Protein AF-A0A2V6ETR7-F1 (afdb_monomer_lite)

Secondary structure (DSSP, 8-state):
-TTTHHHHHHHHGGGG-----PPP-S------------SEEEEEES-EEEEE--SS-S-----EEEEEEEEEEEEEEEEEEEEEEEEEEEEEEEEEEEEEEEEEEEEEEEEEEEEEEEEEEEEEEEEEEEEEEE----

Structure (mmCIF, N/CA/C/O backbone):
data_AF-A0A2V6ETR7-F1
#
_entry.id   AF-A0A2V6ETR7-F1
#
loop_
_atom_site.group_PDB
_atom_site.id
_atom_site.type_symbol
_atom_site.label_atom_id
_atom_site.label_alt_id
_atom_site.label_comp_id
_atom_site.label_asym_id
_atom_site.label_entity_id
_atom_site.label_seq_id
_atom_site.pdbx_PDB_ins_code
_atom_site.Cartn_x
_atom_site.Cartn_y
_atom_site.Cartn_z
_atom_site.occupancy
_atom_site.B_iso_or_equiv
_atom_site.auth_seq_id
_atom_site.auth_comp_id
_atom_site.auth_asym_id
_atom_site.auth_atom_id
_atom_site.pdbx_PDB_model_num
ATOM 1 N N . MET A 1 1 ? -3.699 15.715 -49.184 1.00 47.09 1 MET A N 1
ATOM 2 C CA . MET A 1 1 ? -2.780 16.445 -48.279 1.00 47.09 1 MET A CA 1
ATOM 3 C C . MET A 1 1 ? -3.122 16.316 -46.783 1.00 47.09 1 MET A C 1
ATOM 5 O O . MET A 1 1 ? -2.201 16.329 -45.988 1.00 47.09 1 MET A O 1
ATOM 9 N N . LYS A 1 2 ? -4.386 16.100 -46.365 1.00 50.47 2 LYS A N 1
ATOM 10 C CA . LYS A 1 2 ? -4.774 15.964 -44.934 1.00 50.47 2 LYS A CA 1
ATOM 11 C C . LYS A 1 2 ? -4.475 14.604 -44.263 1.00 50.47 2 LYS A C 1
ATOM 13 O O . LYS A 1 2 ? -4.512 14.514 -43.045 1.00 50.47 2 LYS A O 1
ATOM 18 N N . LYS A 1 3 ? -4.166 13.549 -45.032 1.00 51.94 3 LYS A N 1
ATOM 19 C CA . LYS A 1 3 ? -3.978 12.175 -44.512 1.00 51.94 3 LYS A CA 1
ATOM 20 C C . LYS A 1 3 ? -2.599 11.922 -43.881 1.00 51.94 3 LYS A C 1
ATOM 22 O O . LYS A 1 3 ? -2.467 11.014 -43.075 1.00 51.94 3 LYS A O 1
ATOM 27 N N . HIS A 1 4 ? -1.595 12.739 -44.201 1.00 48.56 4 HIS A N 1
ATOM 28 C CA . HIS A 1 4 ? -0.233 12.578 -43.669 1.00 48.56 4 HIS A CA 1
ATOM 29 C C . HIS A 1 4 ? -0.016 13.294 -42.326 1.00 48.56 4 HIS A C 1
ATOM 31 O O . HIS A 1 4 ? 0.918 12.962 -41.610 1.00 48.56 4 HIS A O 1
ATOM 37 N N . ILE A 1 5 ? -0.904 14.223 -41.947 1.00 54.81 5 ILE A N 1
ATOM 38 C CA . ILE A 1 5 ? -0.811 14.975 -40.683 1.00 54.81 5 ILE A CA 1
ATOM 39 C C . ILE A 1 5 ? -1.152 14.080 -39.478 1.00 54.81 5 ILE A C 1
ATOM 41 O O . ILE A 1 5 ? -0.501 14.174 -38.444 1.00 54.81 5 ILE A O 1
ATOM 45 N N . PHE A 1 6 ? -2.096 13.142 -39.627 1.00 51.16 6 PHE A N 1
ATOM 46 C CA . PHE A 1 6 ? -2.435 12.181 -38.567 1.00 51.16 6 PHE A CA 1
ATOM 47 C C . PHE A 1 6 ? -1.320 11.159 -38.288 1.00 51.16 6 PHE A C 1
ATOM 49 O O . PHE A 1 6 ? -1.179 10.705 -37.158 1.00 51.16 6 PHE A O 1
ATOM 56 N N . ALA A 1 7 ? -0.501 10.820 -39.289 1.00 53.16 7 ALA A N 1
ATOM 57 C CA . ALA A 1 7 ? 0.566 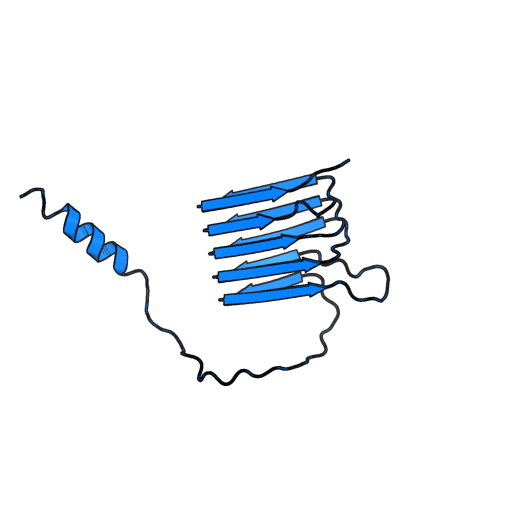9.828 -39.137 1.00 53.16 7 ALA A CA 1
ATOM 58 C C . ALA A 1 7 ? 1.796 10.371 -38.383 1.00 53.16 7 ALA A C 1
ATOM 60 O O . ALA A 1 7 ? 2.485 9.615 -37.706 1.00 53.16 7 ALA A O 1
ATOM 61 N N . VAL A 1 8 ? 2.059 11.681 -38.461 1.00 54.81 8 VAL A N 1
ATOM 62 C CA . VAL A 1 8 ? 3.220 12.317 -37.808 1.00 54.81 8 VAL A CA 1
ATOM 63 C C . VAL A 1 8 ? 2.989 12.538 -36.308 1.00 54.81 8 VAL A C 1
ATOM 65 O O . VAL A 1 8 ? 3.930 12.423 -35.526 1.00 54.81 8 VAL A O 1
ATOM 68 N N . GLY A 1 9 ? 1.741 12.766 -35.878 1.00 56.31 9 GLY A N 1
ATOM 69 C CA . GLY A 1 9 ? 1.403 12.894 -34.453 1.00 56.31 9 GLY A CA 1
ATOM 70 C C . GLY A 1 9 ? 1.653 11.614 -33.645 1.00 56.31 9 GLY A C 1
ATOM 71 O O . GLY A 1 9 ? 2.079 11.685 -32.496 1.00 56.31 9 GLY A O 1
ATOM 72 N N . LEU A 1 10 ? 1.473 10.440 -34.263 1.00 54.38 10 LEU A N 1
ATOM 73 C CA . LEU A 1 10 ? 1.705 9.143 -33.618 1.00 54.38 10 LEU A CA 1
ATOM 74 C C . LEU A 1 10 ? 3.201 8.849 -33.407 1.00 54.38 10 LEU A C 1
ATOM 76 O O . LEU A 1 10 ? 3.567 8.189 -32.440 1.00 54.38 10 LEU A O 1
ATOM 80 N N . LEU A 1 11 ? 4.072 9.374 -34.276 1.00 49.38 11 LEU A N 1
ATOM 81 C CA . LEU A 1 11 ? 5.520 9.171 -34.184 1.00 49.38 11 LEU A CA 1
ATOM 82 C C . LEU A 1 11 ? 6.153 9.993 -33.045 1.00 49.38 11 LEU A C 1
ATOM 84 O O . LEU A 1 11 ? 7.107 9.539 -32.423 1.00 49.38 11 LEU A O 1
ATOM 88 N N . PHE A 1 12 ? 5.590 11.166 -32.726 1.00 53.66 12 PHE A N 1
ATOM 89 C CA . PHE A 1 12 ? 6.009 11.981 -31.576 1.00 53.66 12 PHE A CA 1
ATOM 90 C C . PHE A 1 12 ? 5.471 11.462 -30.232 1.00 53.66 12 PHE A C 1
ATOM 92 O O . PHE A 1 12 ? 6.088 11.709 -29.200 1.00 53.66 12 PHE A O 1
ATOM 99 N N . ALA A 1 13 ? 4.375 10.696 -30.229 1.00 55.50 13 ALA A N 1
ATOM 100 C CA . ALA A 1 13 ? 3.836 10.070 -29.018 1.00 55.50 13 ALA A CA 1
ATOM 101 C C . ALA A 1 13 ? 4.708 8.914 -28.482 1.00 55.50 13 ALA A C 1
ATOM 103 O O . ALA A 1 13 ? 4.587 8.540 -27.320 1.00 55.50 13 ALA A O 1
ATOM 104 N N . LEU A 1 14 ? 5.604 8.360 -29.308 1.00 52.06 14 LEU A N 1
ATOM 105 C CA . LEU A 1 14 ? 6.493 7.253 -28.934 1.00 52.06 14 LEU A CA 1
ATOM 106 C C . LEU A 1 14 ? 7.835 7.713 -28.338 1.00 52.06 14 LEU A C 1
ATOM 108 O O . LEU A 1 14 ? 8.609 6.880 -27.876 1.00 52.06 14 LEU A O 1
ATOM 112 N N . ALA A 1 15 ? 8.108 9.022 -28.304 1.00 50.69 15 ALA A N 1
ATOM 113 C CA . ALA A 1 15 ? 9.349 9.579 -27.754 1.00 50.69 15 ALA A CA 1
ATOM 114 C C . ALA A 1 15 ? 9.398 9.596 -26.208 1.00 50.69 15 ALA A C 1
ATOM 116 O O . ALA A 1 15 ? 10.382 10.048 -25.634 1.00 50.69 15 ALA A O 1
ATOM 117 N N . GLY A 1 16 ? 8.343 9.127 -25.531 1.00 51.09 16 GLY A N 1
ATOM 118 C CA . GLY A 1 16 ? 8.226 9.153 -24.069 1.00 51.09 16 GLY A CA 1
ATOM 119 C C . GLY A 1 16 ? 8.824 7.952 -23.328 1.00 51.09 16 GLY A C 1
ATOM 120 O O . GLY A 1 16 ? 8.880 7.979 -22.103 1.00 51.09 16 GLY A O 1
ATOM 121 N N . CYS A 1 17 ? 9.268 6.900 -24.022 1.00 61.44 17 CYS A N 1
ATOM 122 C CA . CYS A 1 17 ? 9.973 5.790 -23.380 1.00 61.44 17 CYS A CA 1
ATOM 123 C C . CYS A 1 17 ? 11.474 5.957 -23.590 1.00 61.44 17 CYS A C 1
ATOM 125 O O . CYS A 1 17 ? 12.028 5.474 -24.575 1.00 61.44 17 CYS A O 1
ATOM 127 N N . ASP A 1 18 ? 12.124 6.648 -22.660 1.00 57.00 18 ASP A N 1
ATOM 128 C CA . ASP A 1 18 ? 13.579 6.682 -22.591 1.00 57.00 18 ASP A CA 1
ATOM 129 C C . ASP A 1 18 ? 14.074 5.272 -22.215 1.00 57.00 18 ASP A C 1
ATOM 131 O O . ASP A 1 18 ? 13.859 4.788 -21.102 1.00 57.00 18 ASP A O 1
ATOM 135 N N . ILE A 1 19 ? 14.653 4.548 -23.178 1.00 58.59 19 ILE A N 1
ATOM 136 C CA . ILE A 1 19 ? 15.145 3.170 -23.004 1.00 58.59 19 ILE A CA 1
ATOM 137 C C . ILE A 1 19 ? 16.551 3.231 -22.384 1.00 58.59 19 ILE A C 1
ATOM 139 O O . ILE A 1 19 ? 17.540 2.794 -22.967 1.00 58.59 19 ILE A O 1
ATOM 143 N N . GLY A 1 20 ? 16.644 3.813 -21.190 1.00 66.19 20 GLY A N 1
ATOM 144 C CA . GLY A 1 20 ? 17.806 3.727 -20.311 1.00 66.19 20 GLY A CA 1
ATOM 145 C C . GLY A 1 20 ? 17.474 2.796 -19.151 1.00 66.19 20 GLY A C 1
ATOM 146 O O . GLY A 1 20 ? 16.750 3.179 -18.240 1.00 66.19 20 GLY A O 1
ATOM 147 N N . GLY A 1 21 ? 17.962 1.555 -19.179 1.00 72.25 21 GLY A N 1
ATOM 148 C CA . GLY A 1 21 ? 17.656 0.574 -18.137 1.00 72.25 21 GLY A CA 1
ATOM 149 C C . GLY A 1 21 ? 18.812 -0.378 -17.876 1.00 72.25 21 GLY A C 1
ATOM 150 O O . GLY A 1 21 ? 19.488 -0.830 -18.800 1.00 72.25 21 GLY A O 1
ATOM 151 N N . ILE A 1 22 ? 19.034 -0.709 -16.606 1.00 81.94 22 ILE A N 1
ATOM 152 C CA . ILE A 1 22 ? 19.979 -1.756 -16.218 1.00 81.94 22 ILE A CA 1
ATOM 153 C C . ILE A 1 22 ? 19.262 -3.101 -16.309 1.00 81.94 22 ILE A C 1
ATOM 155 O O . ILE A 1 22 ? 18.304 -3.366 -15.584 1.00 81.94 22 ILE A O 1
ATOM 159 N N . ARG A 1 23 ? 19.730 -3.970 -17.208 1.00 85.69 23 ARG A N 1
ATOM 160 C CA . ARG A 1 23 ? 19.228 -5.342 -17.315 1.00 85.69 23 ARG A CA 1
ATOM 161 C C . ARG A 1 23 ? 19.884 -6.206 -16.241 1.00 85.69 23 ARG A C 1
ATOM 163 O O . ARG A 1 23 ? 21.102 -6.359 -16.232 1.00 85.69 23 ARG A O 1
ATOM 170 N N . GLY A 1 24 ? 19.074 -6.805 -15.371 1.00 87.25 24 GLY A N 1
ATOM 171 C CA . GLY A 1 24 ? 19.557 -7.787 -14.401 1.00 87.25 24 GLY A CA 1
ATOM 172 C C . GLY A 1 24 ? 20.228 -8.982 -15.089 1.00 87.25 24 GLY A C 1
ATOM 173 O O . GLY A 1 24 ? 19.788 -9.432 -16.147 1.00 87.25 24 GLY A O 1
ATOM 174 N N . ASN A 1 25 ? 21.279 -9.522 -14.472 1.00 93.12 25 ASN A N 1
ATOM 175 C CA . ASN A 1 25 ? 22.033 -10.671 -14.992 1.00 93.12 25 ASN A CA 1
ATOM 176 C C . ASN A 1 25 ? 21.311 -12.025 -14.806 1.00 93.12 25 ASN A C 1
ATOM 178 O O . ASN A 1 25 ? 21.864 -13.063 -15.156 1.00 93.12 25 ASN A O 1
ATOM 182 N N . GLY A 1 26 ? 20.103 -12.022 -14.231 1.00 93.88 26 GLY A N 1
ATOM 183 C CA . GLY A 1 26 ? 19.312 -13.223 -13.950 1.00 93.88 26 GLY A CA 1
ATOM 184 C C . GLY A 1 26 ? 19.713 -13.986 -12.682 1.00 93.88 26 GLY A C 1
ATOM 185 O O . GLY A 1 26 ? 19.094 -15.001 -12.376 1.00 93.88 26 GLY A O 1
ATOM 186 N N . HIS A 1 27 ? 20.709 -13.518 -11.924 1.00 94.00 27 HIS A N 1
ATOM 187 C CA . HIS A 1 27 ? 21.136 -14.148 -10.676 1.00 94.00 27 HIS A CA 1
ATOM 188 C C . HIS A 1 27 ? 20.316 -13.615 -9.490 1.00 94.00 27 HIS A C 1
ATOM 190 O O . HIS A 1 27 ? 20.664 -12.605 -8.880 1.00 94.00 27 HIS A O 1
ATOM 196 N N . LEU A 1 28 ? 19.194 -14.273 -9.192 1.00 91.31 28 LEU A N 1
ATOM 197 C CA . LEU A 1 28 ? 18.316 -13.906 -8.078 1.00 91.31 28 LEU A CA 1
ATOM 198 C C . LEU A 1 28 ? 18.974 -14.254 -6.735 1.00 91.31 28 LEU A C 1
ATOM 200 O O . LEU A 1 28 ? 19.314 -15.410 -6.490 1.00 91.31 28 LEU A O 1
ATOM 204 N N . ILE A 1 29 ? 19.111 -13.259 -5.858 1.00 92.88 29 ILE A N 1
ATOM 205 C CA . ILE A 1 29 ? 19.627 -13.422 -4.495 1.00 92.88 29 ILE A CA 1
ATOM 206 C C . ILE A 1 29 ? 18.468 -13.237 -3.522 1.00 92.88 29 ILE A C 1
ATOM 208 O O . ILE A 1 29 ? 17.698 -12.286 -3.635 1.00 92.88 29 ILE A O 1
ATOM 212 N N . THR A 1 30 ? 18.356 -14.148 -2.558 1.00 94.75 30 THR A N 1
ATOM 213 C CA . THR A 1 30 ? 17.447 -13.996 -1.419 1.00 94.75 30 THR A CA 1
ATOM 214 C C . THR A 1 30 ? 18.257 -13.579 -0.205 1.00 94.75 30 THR A C 1
ATOM 216 O O . THR A 1 30 ? 19.224 -14.248 0.154 1.00 94.75 30 THR A O 1
ATOM 219 N N . GLU A 1 31 ? 17.851 -12.487 0.431 1.00 95.19 31 GLU A N 1
ATOM 220 C CA . GLU A 1 31 ? 18.477 -11.980 1.644 1.00 95.19 31 GLU A CA 1
ATOM 221 C C . GLU A 1 31 ? 17.427 -11.851 2.745 1.00 95.19 31 GLU A C 1
ATOM 223 O O . GLU A 1 31 ? 16.317 -11.379 2.510 1.00 95.19 31 GLU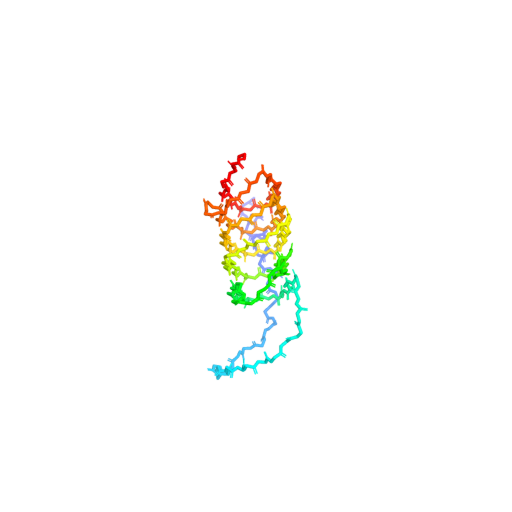 A O 1
ATOM 228 N N . GLN A 1 32 ? 17.795 -12.263 3.955 1.00 93.62 32 GLN A N 1
ATOM 229 C CA . GLN A 1 32 ? 16.995 -12.036 5.150 1.00 93.62 32 GLN A CA 1
ATOM 230 C C . GLN A 1 32 ? 17.663 -10.951 5.981 1.00 93.62 32 GLN A C 1
ATOM 232 O O . GLN A 1 32 ? 18.853 -11.034 6.286 1.00 93.62 32 GLN A O 1
ATOM 237 N N . ARG A 1 33 ? 16.889 -9.936 6.356 1.00 91.62 33 ARG A N 1
ATOM 238 C CA . ARG A 1 33 ? 17.372 -8.799 7.137 1.00 91.62 33 ARG A CA 1
ATOM 239 C C . ARG A 1 33 ? 16.458 -8.616 8.333 1.00 91.62 33 ARG A C 1
ATOM 241 O O . ARG A 1 33 ? 15.238 -8.630 8.188 1.00 91.62 33 ARG A O 1
ATOM 248 N N . LYS A 1 34 ? 17.050 -8.426 9.509 1.00 90.50 34 LYS A N 1
ATOM 249 C CA . LYS A 1 34 ? 16.305 -7.929 10.662 1.00 90.50 34 LYS A CA 1
ATOM 250 C C . LYS A 1 34 ? 16.068 -6.435 10.454 1.00 90.50 34 LYS A C 1
ATOM 252 O O . LYS A 1 34 ? 17.020 -5.710 10.177 1.00 90.50 34 LYS A O 1
ATOM 257 N N . VAL A 1 35 ? 14.821 -6.009 10.586 1.00 90.12 35 VAL A N 1
ATOM 258 C CA . VAL A 1 35 ? 14.416 -4.601 10.533 1.00 90.12 35 VAL A CA 1
ATOM 259 C C . VAL A 1 35 ? 13.860 -4.184 11.887 1.00 90.12 35 VAL A C 1
ATOM 261 O O . VAL A 1 35 ? 13.365 -5.026 12.643 1.00 90.12 35 VAL A O 1
ATOM 264 N N . ASP A 1 36 ? 13.971 -2.899 12.195 1.00 89.06 36 ASP A N 1
ATOM 265 C CA . ASP A 1 36 ? 13.290 -2.315 13.346 1.00 89.06 36 ASP A CA 1
ATOM 266 C C . ASP A 1 36 ? 11.772 -2.261 13.092 1.00 89.06 36 ASP A C 1
ATOM 268 O O . ASP A 1 36 ? 11.346 -2.324 11.934 1.00 89.06 36 ASP A O 1
ATOM 272 N N . PRO A 1 37 ? 10.935 -2.170 14.142 1.00 87.31 37 PRO A N 1
ATOM 273 C CA . PRO A 1 37 ? 9.493 -2.015 13.980 1.00 87.31 37 PRO A CA 1
ATOM 274 C C . PRO A 1 37 ? 9.146 -0.814 13.095 1.00 87.31 37 PRO A C 1
ATOM 276 O O . PRO A 1 37 ? 9.720 0.265 13.241 1.00 87.31 37 PRO A O 1
ATOM 279 N N . PHE A 1 38 ? 8.186 -1.000 12.195 1.00 90.25 38 PHE A N 1
ATOM 280 C CA . PHE A 1 38 ? 7.745 0.017 11.248 1.00 90.25 38 PHE A CA 1
ATOM 281 C C . PHE A 1 38 ? 6.229 -0.040 11.075 1.00 90.25 38 PHE A C 1
ATOM 283 O O . PHE A 1 38 ? 5.600 -1.071 11.307 1.00 90.25 38 PHE A O 1
ATOM 290 N N . ILE A 1 39 ? 5.669 1.079 10.626 1.00 90.81 39 ILE A N 1
ATOM 291 C CA . ILE A 1 39 ? 4.232 1.251 10.378 1.00 90.81 39 ILE A CA 1
ATOM 292 C C . ILE A 1 39 ? 3.931 1.665 8.933 1.00 90.81 39 ILE A C 1
ATOM 294 O O . ILE A 1 39 ? 2.772 1.679 8.537 1.00 90.81 39 ILE A O 1
ATOM 298 N N . ASN A 1 40 ? 4.953 1.990 8.136 1.00 92.44 40 ASN A N 1
ATOM 299 C CA . ASN A 1 40 ? 4.796 2.415 6.749 1.00 92.44 40 ASN A CA 1
ATOM 300 C C . ASN A 1 40 ? 5.763 1.664 5.833 1.00 92.44 40 ASN A C 1
ATOM 302 O O . ASN A 1 40 ? 6.921 1.446 6.195 1.00 92.44 40 ASN A O 1
ATOM 306 N N . ILE A 1 41 ? 5.290 1.304 4.642 1.00 94.25 41 ILE A N 1
ATOM 307 C CA . ILE A 1 41 ? 6.108 0.708 3.580 1.00 94.25 41 ILE A CA 1
ATOM 308 C C . ILE A 1 41 ? 6.152 1.676 2.406 1.00 94.25 41 ILE A C 1
ATOM 310 O O . ILE A 1 41 ? 5.112 2.074 1.899 1.00 94.25 41 ILE A O 1
ATOM 314 N N . GLU A 1 42 ? 7.345 2.003 1.925 1.00 94.25 42 GLU A N 1
ATOM 315 C CA . GLU A 1 42 ? 7.524 2.797 0.712 1.00 94.25 42 GLU A CA 1
ATOM 316 C C . GLU A 1 42 ? 8.400 2.034 -0.276 1.00 94.25 42 GLU A C 1
ATOM 318 O O . GLU A 1 42 ? 9.482 1.553 0.070 1.00 94.25 42 GLU A O 1
ATOM 323 N N . THR A 1 43 ? 7.931 1.903 -1.516 1.00 91.38 43 THR A N 1
ATOM 324 C CA . THR A 1 43 ? 8.731 1.311 -2.593 1.00 91.38 43 THR A CA 1
ATOM 325 C C . THR A 1 43 ? 8.543 2.079 -3.896 1.00 91.38 43 THR A C 1
ATOM 327 O O . THR A 1 43 ? 7.455 2.571 -4.203 1.00 91.38 43 THR A O 1
ATOM 330 N N . GLY A 1 44 ? 9.606 2.160 -4.696 1.00 89.12 44 GLY A N 1
ATOM 331 C CA . GLY A 1 44 ? 9.561 2.790 -6.011 1.00 89.12 44 GLY A CA 1
ATOM 332 C C . GLY A 1 44 ? 10.235 1.940 -7.069 1.00 89.12 44 GLY A C 1
ATOM 333 O O . GLY A 1 44 ? 11.409 1.609 -6.943 1.00 89.12 44 GLY A O 1
ATOM 334 N N . GLY A 1 45 ? 9.494 1.575 -8.110 1.00 86.94 45 GLY A N 1
ATOM 335 C CA . GLY A 1 45 ? 9.959 0.707 -9.186 1.00 86.94 45 GLY A CA 1
ATOM 336 C C . GLY A 1 45 ? 8.967 -0.413 -9.472 1.00 86.94 45 GLY A C 1
ATOM 337 O O . GLY A 1 45 ? 7.758 -0.216 -9.426 1.00 86.94 45 GLY A O 1
ATOM 338 N N . ALA A 1 46 ? 9.481 -1.592 -9.814 1.00 87.75 46 ALA A N 1
ATOM 339 C CA . ALA A 1 46 ? 8.660 -2.767 -10.074 1.00 87.75 46 ALA A CA 1
ATOM 340 C C . ALA A 1 46 ? 8.818 -3.778 -8.939 1.00 87.75 46 ALA A C 1
ATOM 342 O O . ALA A 1 46 ? 9.699 -4.639 -8.989 1.00 87.75 46 ALA A O 1
ATOM 343 N N . PHE A 1 47 ? 7.984 -3.656 -7.906 1.00 91.00 47 PHE A N 1
ATOM 344 C CA . PHE A 1 47 ? 8.082 -4.487 -6.708 1.00 91.00 47 PHE A CA 1
ATOM 345 C C . PHE A 1 47 ? 6.790 -5.241 -6.413 1.00 91.00 47 PHE A C 1
ATOM 347 O O . PHE A 1 47 ? 5.680 -4.764 -6.640 1.00 91.00 47 PHE A O 1
ATOM 354 N N . ARG A 1 48 ? 6.948 -6.448 -5.868 1.00 94.12 48 ARG A N 1
ATOM 355 C CA . ARG A 1 48 ? 5.871 -7.168 -5.196 1.00 94.12 48 ARG A CA 1
ATOM 356 C C . ARG A 1 48 ? 6.183 -7.185 -3.710 1.00 94.12 48 ARG A C 1
ATOM 358 O O . ARG A 1 48 ? 7.240 -7.679 -3.326 1.00 94.12 48 ARG A O 1
ATOM 365 N N . VAL A 1 49 ? 5.263 -6.662 -2.915 1.00 94.38 49 VAL A N 1
ATOM 366 C CA . VAL A 1 49 ? 5.332 -6.672 -1.458 1.00 94.38 49 VAL A CA 1
ATOM 367 C C . VAL A 1 49 ? 4.245 -7.598 -0.930 1.00 94.38 49 VAL A C 1
ATOM 369 O O . VAL A 1 49 ? 3.069 -7.437 -1.251 1.00 94.38 49 VAL A O 1
ATOM 372 N N . GLU A 1 50 ? 4.670 -8.565 -0.125 1.00 94.50 50 GLU A N 1
ATOM 373 C CA . GLU A 1 50 ? 3.803 -9.451 0.649 1.00 94.50 50 GLU A CA 1
ATOM 374 C C . GLU A 1 50 ? 4.010 -9.081 2.121 1.00 94.50 50 GLU A C 1
ATOM 376 O O . GLU A 1 50 ? 5.119 -9.226 2.646 1.00 94.50 50 GLU A O 1
ATOM 381 N N . TRP A 1 51 ? 2.978 -8.543 2.769 1.00 93.56 51 TRP A N 1
ATOM 382 C CA . TRP A 1 51 ? 3.029 -8.156 4.177 1.00 93.56 51 TRP A CA 1
ATOM 383 C C . TRP A 1 51 ? 2.086 -9.028 5.005 1.00 93.56 51 TRP A C 1
ATOM 385 O O . TRP A 1 51 ? 0.931 -9.246 4.636 1.00 93.56 51 TRP A O 1
ATOM 395 N N . HIS A 1 52 ? 2.589 -9.497 6.146 1.00 89.44 52 HIS A N 1
ATOM 396 C CA . HIS A 1 52 ? 1.840 -10.286 7.115 1.00 89.44 52 HIS A CA 1
ATOM 397 C C . HIS A 1 52 ? 2.071 -9.725 8.516 1.00 89.44 52 HIS A C 1
ATOM 399 O O . HIS A 1 52 ? 3.211 -9.423 8.884 1.00 89.44 52 HIS A O 1
ATOM 405 N N . SER A 1 53 ? 1.005 -9.650 9.312 1.00 84.19 53 SER A N 1
ATOM 406 C CA . SER A 1 53 ? 1.115 -9.298 10.727 1.00 84.19 53 SER A CA 1
ATOM 407 C C . SER A 1 53 ? 1.932 -10.341 11.506 1.00 84.19 53 SER A C 1
ATOM 409 O O . SER A 1 53 ? 1.807 -11.552 11.305 1.00 84.19 53 SER A O 1
ATOM 411 N N . GLY A 1 54 ? 2.808 -9.871 12.398 1.00 74.44 54 GLY A N 1
ATOM 412 C CA . GLY A 1 54 ? 3.634 -10.725 13.252 1.00 74.44 54 GLY A CA 1
ATOM 413 C C . GLY A 1 54 ? 2.852 -11.293 14.443 1.00 74.44 54 GLY A C 1
ATOM 414 O O . GLY A 1 54 ? 2.057 -10.595 15.065 1.00 74.44 54 GLY A O 1
ATOM 415 N N . ALA A 1 55 ? 3.138 -12.543 14.824 1.00 59.53 55 ALA A N 1
ATOM 416 C CA . ALA A 1 55 ? 2.422 -13.298 15.866 1.00 59.53 55 ALA A CA 1
ATOM 417 C C . ALA A 1 55 ? 2.544 -12.755 17.313 1.00 59.53 55 ALA A C 1
ATOM 419 O O . ALA A 1 55 ? 2.011 -13.368 18.238 1.00 59.53 55 ALA A O 1
ATOM 420 N N . GLN A 1 56 ? 3.243 -11.638 17.548 1.00 48.41 56 GLN A N 1
ATOM 421 C CA . GLN A 1 56 ? 3.423 -11.063 18.884 1.00 48.41 56 GLN A CA 1
ATOM 422 C C . GLN A 1 56 ? 2.993 -9.587 18.960 1.00 48.41 56 GLN A C 1
ATOM 424 O O . GLN A 1 56 ? 3.682 -8.700 18.471 1.00 48.41 56 GLN A O 1
ATOM 429 N N . LEU A 1 57 ? 1.888 -9.389 19.693 1.00 46.50 57 LEU A N 1
ATOM 430 C CA . LEU A 1 57 ? 1.578 -8.278 20.606 1.00 46.50 57 LEU A CA 1
ATOM 431 C C . LEU A 1 57 ? 1.164 -6.907 20.018 1.00 46.50 57 LEU A C 1
ATOM 433 O O . LEU A 1 57 ? 1.969 -6.081 19.612 1.00 46.50 57 LEU A O 1
ATOM 437 N N . THR A 1 58 ? -0.147 -6.657 20.123 1.00 44.22 58 THR A N 1
ATOM 438 C CA . THR A 1 58 ? -0.832 -5.424 20.583 1.00 44.22 58 THR A CA 1
ATOM 439 C C . THR A 1 58 ? -0.655 -4.084 19.855 1.00 44.22 58 THR A C 1
ATOM 441 O O . THR A 1 58 ? -1.450 -3.191 20.132 1.00 44.22 58 THR A O 1
ATOM 444 N N . SER A 1 59 ? 0.287 -3.914 18.922 1.00 50.66 59 SER A N 1
ATOM 445 C CA . SER A 1 59 ? 0.419 -2.653 18.162 1.00 50.66 59 SER A CA 1
ATOM 446 C C . SER A 1 59 ? 1.103 -2.789 16.792 1.00 50.66 59 SER A C 1
ATOM 448 O O . SER A 1 59 ? 1.703 -1.831 16.312 1.00 50.66 59 SER A O 1
ATOM 450 N N . ASN A 1 60 ? 1.038 -3.958 16.146 1.00 57.84 60 ASN A N 1
ATOM 451 C CA . ASN A 1 60 ? 1.588 -4.164 14.795 1.00 57.84 60 ASN A CA 1
ATOM 452 C C . ASN A 1 60 ? 0.613 -3.663 13.716 1.00 57.84 60 ASN A C 1
ATOM 454 O O . ASN A 1 60 ? 0.209 -4.416 12.830 1.00 57.84 60 ASN A O 1
ATOM 458 N N . ALA A 1 61 ? 0.190 -2.407 13.832 1.00 74.50 61 ALA A N 1
ATOM 459 C CA . ALA A 1 61 ? -0.638 -1.769 12.827 1.00 74.50 61 ALA A CA 1
ATOM 460 C C . ALA A 1 61 ? 0.271 -1.237 11.720 1.00 74.50 61 ALA A C 1
ATOM 462 O O . ALA A 1 61 ? 1.014 -0.279 11.921 1.00 74.50 61 ALA A O 1
ATOM 463 N N . LEU A 1 62 ? 0.236 -1.873 10.549 1.00 85.62 62 LEU A N 1
ATOM 464 C CA . LEU A 1 62 ? 0.666 -1.179 9.346 1.00 85.62 62 LEU A CA 1
ATOM 465 C C . LEU A 1 62 ? -0.345 -0.050 9.120 1.00 85.62 62 LEU A C 1
ATOM 467 O O . LEU A 1 62 ? -1.521 -0.316 8.889 1.00 85.62 62 LEU A O 1
ATOM 471 N N . GLU A 1 63 ? 0.108 1.190 9.242 1.00 92.44 63 GLU A N 1
ATOM 472 C CA . GLU A 1 63 ? -0.716 2.391 9.089 1.00 92.44 63 GLU A CA 1
ATOM 473 C C . GLU A 1 63 ? -0.686 2.914 7.656 1.00 92.44 63 GLU A C 1
ATOM 475 O O . GLU A 1 63 ? -1.600 3.628 7.247 1.00 92.44 63 GLU A O 1
ATOM 480 N N . GLY A 1 64 ? 0.339 2.565 6.873 1.00 92.88 64 GLY A N 1
ATOM 481 C CA . GLY A 1 64 ? 0.451 3.074 5.518 1.00 92.88 64 GLY A CA 1
ATOM 482 C C . GLY A 1 64 ? 1.282 2.239 4.558 1.00 92.88 64 GLY A C 1
ATOM 483 O O . GLY A 1 64 ? 2.139 1.436 4.943 1.00 92.88 64 GLY A O 1
ATOM 484 N N . ALA A 1 65 ? 1.022 2.451 3.272 1.00 94.50 65 ALA A N 1
ATOM 485 C CA . ALA A 1 65 ? 1.848 1.943 2.199 1.00 94.50 65 ALA A CA 1
ATOM 486 C C . ALA A 1 65 ? 1.824 2.879 0.978 1.00 94.50 65 ALA A C 1
ATOM 488 O O . ALA A 1 65 ? 0.756 3.255 0.490 1.00 94.50 65 ALA A O 1
ATOM 489 N N . SER A 1 66 ? 3.008 3.222 0.467 1.00 95.12 66 SER A N 1
ATOM 490 C CA . SER A 1 66 ? 3.208 4.056 -0.718 1.00 95.12 66 SER A CA 1
ATOM 491 C C . SER A 1 66 ? 3.989 3.308 -1.798 1.00 95.12 66 SER A C 1
ATOM 493 O O . SER A 1 66 ? 5.054 2.730 -1.551 1.00 95.12 66 SER A O 1
ATOM 495 N N . PHE A 1 67 ? 3.452 3.303 -3.017 1.00 92.50 67 PHE A N 1
ATOM 496 C CA . PHE A 1 67 ? 4.035 2.602 -4.157 1.00 92.50 67 PHE A CA 1
ATOM 497 C C . PHE A 1 67 ? 4.123 3.510 -5.373 1.00 92.50 67 PHE A C 1
ATOM 499 O O . PHE A 1 67 ? 3.120 4.058 -5.827 1.00 92.50 67 PHE A O 1
ATOM 506 N N . SER A 1 68 ? 5.301 3.580 -5.985 1.00 92.06 68 SER A N 1
ATOM 507 C CA . SER A 1 68 ? 5.468 4.184 -7.308 1.00 92.06 68 SER A CA 1
ATOM 508 C C . SER A 1 68 ? 5.958 3.160 -8.331 1.00 92.06 68 SER A C 1
ATOM 510 O O . SER A 1 68 ? 6.726 2.257 -7.999 1.00 92.06 68 SER A O 1
ATOM 512 N N . GLY A 1 69 ? 5.513 3.287 -9.582 1.00 89.06 69 GLY A N 1
ATOM 513 C CA . GLY A 1 69 ? 5.898 2.400 -10.680 1.00 89.06 69 GLY A CA 1
ATOM 514 C C . GLY A 1 69 ? 4.907 1.259 -10.919 1.00 89.06 69 GLY A C 1
ATOM 515 O O . GLY A 1 69 ? 3.702 1.487 -10.985 1.00 89.06 69 GLY A O 1
ATOM 516 N N . ALA A 1 70 ? 5.417 0.046 -11.134 1.00 90.25 70 ALA A N 1
ATOM 517 C CA . ALA A 1 70 ? 4.631 -1.137 -11.482 1.00 90.25 70 ALA A CA 1
ATOM 518 C C . ALA A 1 70 ? 4.609 -2.124 -10.307 1.00 90.25 70 ALA A C 1
ATOM 520 O O . ALA A 1 70 ? 5.426 -3.044 -10.246 1.00 90.25 70 ALA A O 1
ATOM 521 N N . SER A 1 71 ? 3.684 -1.932 -9.370 1.00 92.19 71 SER A N 1
ATOM 522 C CA . SER A 1 71 ? 3.770 -2.558 -8.048 1.00 92.19 71 SER A CA 1
ATOM 523 C C . SER A 1 71 ? 2.577 -3.448 -7.707 1.00 92.19 71 SER A C 1
ATOM 525 O O . SER A 1 71 ? 1.459 -3.264 -8.187 1.00 92.19 71 SER A O 1
ATOM 527 N N . ARG A 1 72 ? 2.813 -4.450 -6.859 1.00 95.06 72 ARG A N 1
ATOM 528 C CA . ARG A 1 72 ? 1.754 -5.259 -6.246 1.00 95.06 72 ARG A CA 1
ATOM 529 C C . ARG A 1 72 ? 1.928 -5.278 -4.735 1.00 95.06 72 ARG A C 1
ATOM 531 O O . ARG A 1 72 ? 3.023 -5.580 -4.271 1.00 95.06 72 ARG A O 1
ATOM 538 N N . LEU A 1 73 ? 0.846 -5.020 -4.010 1.00 95.06 73 LEU A N 1
ATOM 539 C CA . LEU A 1 73 ? 0.769 -5.172 -2.560 1.00 95.06 73 LEU A CA 1
ATOM 540 C C . LEU A 1 73 ? -0.298 -6.213 -2.226 1.00 95.06 73 LEU A C 1
ATOM 542 O O . LEU A 1 73 ? -1.452 -6.038 -2.614 1.00 95.06 73 LEU A O 1
ATOM 546 N N . ASN A 1 74 ? 0.073 -7.233 -1.458 1.00 95.50 74 ASN A N 1
ATOM 547 C CA . ASN A 1 74 ? -0.886 -8.002 -0.675 1.00 95.50 74 ASN A CA 1
ATOM 548 C C . ASN A 1 74 ? -0.583 -7.762 0.806 1.00 95.50 74 ASN A C 1
ATOM 550 O O . ASN A 1 74 ? 0.517 -8.069 1.277 1.00 95.50 74 ASN A O 1
ATOM 554 N N . ALA A 1 75 ? -1.540 -7.174 1.518 1.00 93.25 75 ALA A N 1
ATOM 555 C CA . ALA A 1 75 ? -1.444 -6.935 2.950 1.00 93.25 75 ALA A CA 1
ATOM 556 C C . ALA A 1 75 ? -2.488 -7.787 3.671 1.00 93.25 75 ALA A C 1
ATOM 558 O O . ALA A 1 75 ? -3.692 -7.597 3.481 1.00 93.25 75 ALA A O 1
ATOM 559 N N . HIS A 1 76 ? -1.999 -8.721 4.483 1.00 92.44 76 HIS A N 1
ATOM 560 C CA . HIS A 1 76 ? -2.823 -9.677 5.205 1.00 92.44 76 HIS A CA 1
ATOM 561 C C . HIS A 1 76 ? -2.878 -9.357 6.698 1.00 92.44 76 HIS A C 1
ATOM 563 O O . HIS A 1 76 ? -1.848 -9.085 7.318 1.00 92.44 76 HIS A O 1
ATOM 569 N N . GLN A 1 77 ? -4.063 -9.500 7.288 1.00 90.00 77 GLN A N 1
ATOM 570 C CA . GLN A 1 77 ? -4.354 -9.293 8.703 1.00 90.00 77 GLN A CA 1
ATOM 571 C C . GLN A 1 77 ? -4.028 -7.865 9.147 1.00 90.00 77 GLN A C 1
ATOM 573 O O . GLN A 1 77 ? -3.427 -7.656 10.204 1.00 90.00 77 GLN A O 1
ATOM 578 N N . LEU A 1 78 ? -4.420 -6.879 8.331 1.00 90.44 78 LEU A N 1
ATOM 579 C CA . LEU A 1 78 ? -4.363 -5.480 8.736 1.00 90.44 78 LEU A CA 1
ATOM 580 C C . LEU A 1 78 ? -5.204 -5.283 9.997 1.00 90.44 78 LEU A C 1
ATOM 582 O O . LEU A 1 78 ? -6.299 -5.828 10.133 1.00 90.44 78 LEU A O 1
ATOM 586 N N . SER A 1 79 ? -4.669 -4.505 10.926 1.00 89.25 79 SER A N 1
ATOM 587 C CA . SER A 1 79 ? -5.341 -4.145 12.167 1.00 89.25 79 SER A CA 1
ATOM 588 C C . SER A 1 79 ? -4.955 -2.725 12.523 1.00 89.25 79 SER A C 1
ATOM 590 O O . SER A 1 79 ? -3.761 -2.438 12.566 1.00 89.25 79 SER A O 1
ATOM 592 N N . GLY A 1 80 ? -5.913 -1.852 12.801 1.00 88.25 80 GLY A N 1
ATOM 593 C CA . GLY A 1 80 ? -5.603 -0.480 13.189 1.00 88.25 80 GLY A CA 1
ATOM 594 C C . GLY A 1 80 ? -6.801 0.446 13.082 1.00 88.25 80 GLY A C 1
ATOM 595 O O . GLY A 1 80 ? -7.878 0.053 12.647 1.00 88.25 80 GLY A O 1
ATOM 596 N N . THR A 1 81 ? -6.612 1.696 13.477 1.00 91.94 81 THR A N 1
ATOM 597 C CA . THR A 1 81 ? -7.648 2.722 13.324 1.00 91.94 81 THR A CA 1
ATOM 598 C C . THR A 1 81 ? -7.711 3.226 11.890 1.00 91.94 81 THR A C 1
ATOM 600 O O . THR A 1 81 ? -8.792 3.465 11.368 1.00 91.94 81 THR A O 1
ATOM 603 N N . LYS A 1 82 ? -6.565 3.372 11.225 1.00 92.19 82 LYS A N 1
ATOM 604 C CA . LYS A 1 82 ? -6.504 3.957 9.892 1.00 92.19 82 LYS A CA 1
ATOM 605 C C . LYS A 1 82 ? -5.426 3.312 9.041 1.00 92.19 82 LYS A C 1
ATOM 607 O O . LYS A 1 82 ? -4.327 3.070 9.533 1.00 92.19 82 LYS A O 1
ATOM 612 N N . PHE A 1 83 ? -5.743 3.070 7.774 1.00 95.19 83 PHE A N 1
ATOM 613 C CA . PHE A 1 83 ? -4.786 2.614 6.775 1.00 95.19 83 PHE A CA 1
ATOM 614 C C . PHE A 1 83 ? -4.753 3.563 5.578 1.00 95.19 83 PHE A C 1
ATOM 616 O O . PHE A 1 83 ? -5.777 3.810 4.937 1.00 95.19 83 PHE A O 1
ATOM 623 N N . TYR A 1 84 ? -3.561 4.072 5.274 1.00 96.12 84 TYR A N 1
ATOM 624 C CA . TYR A 1 84 ? -3.292 4.965 4.155 1.00 96.12 84 TYR A CA 1
ATOM 625 C C . TYR A 1 84 ? -2.620 4.214 3.009 1.00 96.12 84 TYR A C 1
ATOM 627 O O . TYR A 1 84 ? -1.508 3.710 3.137 1.00 96.12 84 TYR A O 1
ATOM 635 N N . LEU A 1 85 ? -3.266 4.185 1.853 1.00 95.75 85 LEU A N 1
ATOM 636 C CA . LEU A 1 85 ? -2.718 3.620 0.631 1.00 95.75 85 LEU A CA 1
ATOM 637 C C . LEU A 1 85 ? -2.487 4.731 -0.387 1.00 95.75 85 LEU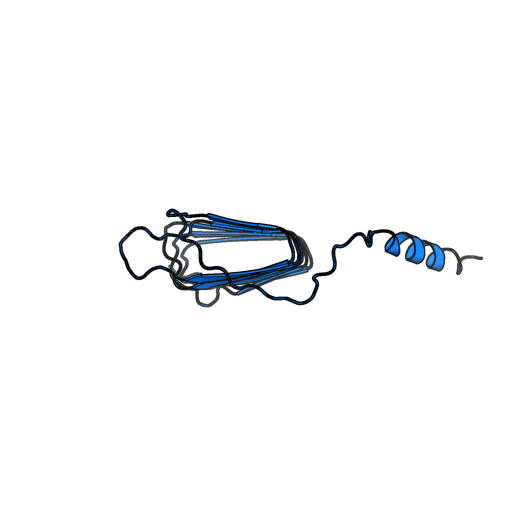 A C 1
ATOM 639 O O . LEU A 1 85 ? -3.427 5.409 -0.791 1.00 95.75 85 LEU A O 1
ATOM 643 N N . GLU A 1 86 ? -1.256 4.867 -0.864 1.00 96.19 86 GLU A N 1
ATOM 644 C CA . GLU A 1 86 ? -0.931 5.738 -1.990 1.00 96.19 86 GLU A CA 1
ATOM 645 C C . GLU A 1 86 ? -0.252 4.932 -3.095 1.00 96.19 86 GLU A C 1
ATOM 647 O O . GLU A 1 86 ? 0.725 4.219 -2.865 1.00 96.19 86 GLU A O 1
ATOM 652 N N . THR A 1 87 ? -0.766 5.017 -4.321 1.00 93.38 87 THR A N 1
ATOM 653 C CA . THR A 1 87 ? -0.117 4.387 -5.472 1.00 93.38 87 THR A CA 1
ATOM 654 C C . THR A 1 87 ? -0.056 5.332 -6.662 1.00 93.38 87 THR A C 1
ATOM 656 O O . THR A 1 87 ? -1.037 5.996 -6.987 1.00 93.38 87 THR A O 1
ATOM 659 N N . THR A 1 88 ? 1.093 5.376 -7.335 1.00 93.00 88 THR A N 1
ATOM 660 C CA . THR A 1 88 ? 1.289 6.105 -8.594 1.00 93.00 88 THR A CA 1
ATOM 661 C C . THR A 1 88 ? 1.907 5.182 -9.640 1.00 93.00 88 THR A C 1
ATOM 663 O O . THR A 1 88 ? 3.020 4.690 -9.464 1.00 93.00 88 THR A O 1
ATOM 666 N N . GLY A 1 89 ? 1.218 4.969 -10.759 1.00 89.88 89 GLY A N 1
ATOM 667 C CA . GLY A 1 89 ? 1.665 4.108 -11.854 1.00 89.88 89 GLY A CA 1
ATOM 668 C C . GLY A 1 89 ? 0.696 2.960 -12.114 1.00 89.88 89 GLY A C 1
ATOM 669 O O . GLY A 1 89 ? -0.509 3.178 -12.199 1.00 89.88 89 GLY A O 1
ATOM 670 N N . ALA A 1 90 ? 1.220 1.750 -12.299 1.00 92.00 90 ALA A N 1
ATOM 671 C CA . ALA A 1 90 ? 0.423 0.547 -12.496 1.00 92.00 90 ALA A CA 1
ATOM 672 C C . ALA A 1 90 ? 0.433 -0.302 -11.221 1.00 92.00 90 ALA A C 1
ATOM 674 O O . ALA A 1 90 ? 1.472 -0.859 -10.866 1.00 92.00 90 ALA A O 1
ATOM 675 N N . SER A 1 91 ? -0.695 -0.418 -10.525 1.00 91.50 91 SER A N 1
ATOM 676 C CA . SER A 1 91 ? -0.744 -1.078 -9.217 1.00 91.50 91 SER A CA 1
ATOM 677 C C . SER A 1 91 ? -1.850 -2.129 -9.111 1.00 91.50 91 SER A C 1
ATOM 679 O O . SER A 1 91 ? -2.938 -1.983 -9.654 1.00 91.50 91 SER A O 1
ATOM 681 N N . ASN A 1 92 ? -1.562 -3.225 -8.410 1.00 95.31 92 ASN A N 1
ATOM 682 C CA . ASN A 1 92 ? -2.572 -4.187 -7.966 1.00 95.31 92 ASN A CA 1
ATOM 683 C C . ASN A 1 92 ? -2.475 -4.315 -6.451 1.00 95.31 92 ASN A C 1
ATOM 685 O O . ASN A 1 92 ? -1.415 -4.687 -5.943 1.00 95.31 92 ASN A O 1
ATOM 689 N N . VAL A 1 93 ? -3.560 -4.038 -5.741 1.00 96.31 93 VAL A N 1
ATOM 690 C CA . VAL A 1 93 ? -3.570 -4.030 -4.279 1.00 96.31 93 VAL A CA 1
ATOM 691 C C . VAL A 1 93 ? -4.664 -4.952 -3.758 1.00 96.31 93 VAL A C 1
ATOM 693 O O . VAL A 1 93 ? -5.808 -4.873 -4.202 1.00 96.31 93 VAL A O 1
ATOM 696 N N . VAL A 1 94 ? -4.310 -5.834 -2.824 1.00 96.94 94 VAL A N 1
ATOM 697 C CA . VAL A 1 94 ? -5.237 -6.716 -2.107 1.00 96.94 94 VAL A CA 1
ATOM 698 C C . VAL A 1 94 ? -5.071 -6.486 -0.609 1.00 96.94 94 VAL A C 1
ATOM 700 O O . VAL A 1 94 ? -3.959 -6.607 -0.093 1.00 96.94 94 VAL A O 1
ATOM 703 N N . LEU A 1 95 ? -6.165 -6.148 0.074 1.00 95.69 95 LEU A N 1
ATOM 704 C CA . LEU A 1 95 ? -6.188 -5.853 1.507 1.00 95.69 95 LEU A CA 1
ATOM 705 C C . LEU A 1 95 ? -7.192 -6.768 2.220 1.00 95.69 95 LEU A C 1
ATOM 707 O O . LEU A 1 95 ? -8.334 -6.907 1.769 1.00 95.69 95 LEU A O 1
ATOM 711 N N . ASP A 1 96 ? -6.786 -7.344 3.352 1.00 93.50 96 ASP A N 1
ATOM 712 C CA . ASP A 1 96 ? -7.678 -8.038 4.285 1.00 93.50 96 ASP A CA 1
ATOM 713 C C . ASP A 1 96 ? -7.354 -7.709 5.753 1.00 93.50 96 ASP A C 1
ATOM 715 O O . ASP A 1 96 ? -6.299 -7.154 6.070 1.00 93.50 96 ASP A O 1
ATOM 719 N N . GLY A 1 97 ? -8.292 -8.030 6.649 1.00 91.44 97 GLY A N 1
ATOM 720 C CA . GLY A 1 97 ? -8.198 -7.733 8.079 1.00 91.44 97 GLY A CA 1
ATOM 721 C C . GLY A 1 97 ? -9.318 -6.809 8.552 1.00 91.44 97 GLY A C 1
ATOM 722 O O . GLY A 1 97 ? -10.429 -6.869 8.025 1.00 91.44 97 GLY A O 1
ATOM 723 N N . ALA A 1 98 ? -9.035 -5.968 9.546 1.00 91.12 98 ALA A N 1
ATOM 724 C CA . ALA A 1 98 ? -9.982 -5.019 10.120 1.00 91.12 98 ALA A CA 1
ATOM 725 C C . ALA A 1 98 ? -9.319 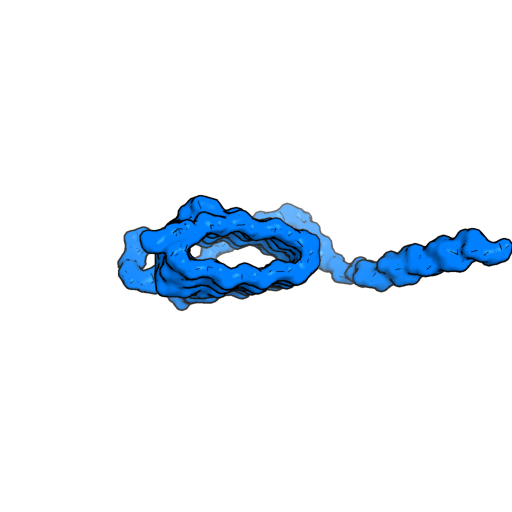-3.665 10.416 1.00 91.12 98 ALA A C 1
ATOM 727 O O . ALA A 1 98 ? -8.399 -3.586 11.228 1.00 91.12 98 ALA A O 1
ATOM 728 N N . VAL A 1 99 ? -9.807 -2.592 9.798 1.00 92.62 99 VAL A N 1
ATOM 729 C CA . VAL A 1 99 ? -9.373 -1.211 10.072 1.00 92.62 99 VAL A CA 1
ATOM 730 C C . VAL A 1 99 ? -10.589 -0.315 10.252 1.00 92.62 99 VAL A C 1
ATOM 732 O O . VAL A 1 99 ? -11.604 -0.576 9.628 1.00 92.62 99 VAL A O 1
ATOM 735 N N . ASP A 1 100 ? -10.547 0.726 11.082 1.00 94.00 100 ASP A N 1
ATOM 736 C CA . ASP A 1 100 ? -11.731 1.599 11.199 1.00 94.00 100 ASP A CA 1
ATOM 737 C C . ASP A 1 100 ? -11.916 2.484 9.949 1.00 94.00 100 ASP A C 1
ATOM 739 O O . ASP A 1 100 ? -13.042 2.675 9.488 1.00 94.00 100 ASP A O 1
ATOM 743 N N . GLU A 1 101 ? -10.822 3.002 9.384 1.00 94.81 101 GLU A N 1
ATOM 744 C CA . GLU A 1 101 ? -10.828 3.892 8.222 1.00 94.81 101 GLU A CA 1
ATOM 745 C C . GLU A 1 101 ? -9.784 3.473 7.171 1.00 94.81 101 GLU A C 1
ATOM 747 O O . GLU A 1 101 ? -8.596 3.329 7.460 1.00 94.81 101 GLU A O 1
ATOM 752 N N . LEU A 1 102 ? -10.217 3.334 5.919 1.00 96.38 102 LEU A N 1
ATOM 753 C CA . LEU A 1 102 ? -9.352 3.158 4.754 1.00 96.38 102 LEU A CA 1
ATOM 754 C C . LEU A 1 102 ? -9.296 4.464 3.958 1.00 96.38 102 LEU A C 1
ATOM 756 O O . LEU A 1 102 ? -10.334 4.955 3.528 1.00 96.38 102 LEU A O 1
ATOM 760 N N . VAL A 1 103 ? -8.098 4.983 3.686 1.00 97.12 103 VAL A N 1
ATOM 761 C CA . VAL A 1 103 ? -7.888 6.096 2.747 1.00 97.12 103 VAL A CA 1
ATOM 762 C C . VAL A 1 103 ? -6.993 5.612 1.617 1.00 97.12 103 VAL A C 1
ATOM 764 O O . VAL A 1 103 ? -5.832 5.289 1.855 1.00 97.12 103 VAL A O 1
ATOM 767 N N . ALA A 1 104 ? -7.508 5.562 0.389 1.00 96.38 104 ALA A N 1
ATOM 768 C CA . ALA A 1 104 ? -6.756 5.107 -0.777 1.00 96.38 104 ALA A CA 1
ATOM 769 C C . ALA A 1 104 ? -6.707 6.166 -1.883 1.00 96.38 104 ALA A C 1
ATOM 771 O O . ALA A 1 104 ? -7.729 6.514 -2.470 1.00 96.38 104 ALA A O 1
ATOM 772 N N . ASN A 1 105 ? -5.498 6.608 -2.222 1.00 96.75 105 ASN A N 1
ATOM 773 C CA . ASN A 1 105 ? -5.206 7.482 -3.350 1.00 96.75 105 ASN A CA 1
ATOM 774 C C . ASN A 1 105 ? -4.455 6.687 -4.418 1.00 96.75 105 ASN A C 1
ATOM 776 O O . ASN A 1 105 ? -3.332 6.230 -4.206 1.00 96.75 105 ASN A O 1
ATOM 780 N N . MET A 1 106 ? -5.068 6.499 -5.580 1.00 94.12 106 MET A N 1
ATOM 781 C CA . MET A 1 106 ? -4.500 5.697 -6.657 1.00 94.12 106 MET A CA 1
ATOM 782 C C . MET A 1 106 ? -4.484 6.491 -7.956 1.00 94.12 106 MET A C 1
ATOM 784 O O . MET A 1 106 ? -5.526 6.866 -8.488 1.00 94.12 106 MET A O 1
ATOM 788 N N . THR A 1 107 ? -3.289 6.735 -8.482 1.00 93.75 107 THR A N 1
ATOM 789 C CA . THR A 1 107 ? -3.078 7.461 -9.733 1.00 93.75 107 THR A CA 1
ATOM 790 C C . THR A 1 107 ? -2.468 6.534 -10.778 1.00 93.75 107 THR A C 1
ATOM 792 O O . THR A 1 107 ? -1.429 5.924 -10.540 1.00 93.75 107 THR A O 1
ATOM 795 N N . GLY A 1 108 ? -3.074 6.454 -11.963 1.00 90.75 108 GLY A N 1
ATOM 796 C CA . GLY A 1 108 ? -2.604 5.639 -13.085 1.00 90.75 108 GLY A CA 1
ATOM 797 C C . GLY A 1 108 ? -3.516 4.451 -13.396 1.00 90.75 108 GLY A C 1
ATOM 798 O O . GLY A 1 108 ? -4.732 4.614 -13.489 1.00 90.75 108 GLY A O 1
ATOM 799 N N . ALA A 1 109 ? -2.924 3.277 -13.630 1.00 93.38 109 ALA A N 1
ATOM 800 C CA . ALA A 1 109 ? -3.619 2.045 -13.995 1.00 93.38 109 ALA A CA 1
ATOM 801 C C . ALA A 1 109 ? -3.682 1.081 -12.802 1.00 93.38 109 ALA A C 1
ATOM 803 O O . ALA A 1 109 ? -2.746 0.317 -12.573 1.00 93.38 109 ALA A O 1
ATOM 804 N N . SER A 1 110 ? -4.747 1.145 -12.007 1.00 90.75 110 SER A N 1
ATOM 805 C CA . SER A 1 110 ? -4.768 0.535 -10.671 1.00 90.75 110 SER A CA 1
ATOM 806 C C . SER A 1 110 ? -5.996 -0.338 -10.413 1.00 90.75 110 SER A C 1
ATOM 808 O O . SER A 1 110 ? -7.077 -0.062 -10.917 1.00 90.75 110 SER A O 1
ATOM 810 N N . ASP A 1 111 ? -5.832 -1.404 -9.634 1.00 95.88 111 ASP A N 1
ATOM 811 C CA . ASP A 1 111 ? -6.923 -2.275 -9.179 1.00 95.88 111 ASP A CA 1
ATOM 812 C C . ASP A 1 111 ? -6.781 -2.523 -7.674 1.00 95.88 111 ASP A C 1
ATOM 814 O O . ASP A 1 111 ? -5.765 -3.064 -7.222 1.00 95.88 111 ASP A O 1
ATOM 818 N N . LEU A 1 112 ? -7.791 -2.116 -6.904 1.00 96.50 112 LEU A N 1
ATOM 819 C CA . LEU A 1 112 ? -7.871 -2.317 -5.458 1.00 96.50 112 LEU A CA 1
ATOM 820 C C . LEU A 1 112 ? -8.958 -3.341 -5.121 1.00 96.50 112 LEU A C 1
ATOM 822 O O . LEU A 1 112 ? -10.135 -3.141 -5.417 1.00 96.50 112 LEU A O 1
ATOM 826 N N . ARG A 1 113 ? -8.562 -4.417 -4.435 1.00 97.62 113 ARG A N 1
ATOM 827 C CA . ARG A 1 113 ? -9.450 -5.435 -3.863 1.00 97.62 113 ARG A CA 1
ATOM 828 C C . ARG A 1 113 ? -9.367 -5.404 -2.341 1.00 97.62 113 ARG A C 1
ATOM 830 O O . ARG A 1 113 ? -8.434 -5.947 -1.760 1.00 97.62 113 ARG A O 1
ATOM 837 N N . ALA A 1 114 ? -10.363 -4.816 -1.700 1.00 96.06 114 ALA A N 1
ATOM 838 C CA . ALA A 1 114 ? -10.522 -4.801 -0.248 1.00 96.06 114 ALA A CA 1
ATOM 839 C C . ALA A 1 114 ? -11.896 -5.362 0.166 1.00 96.06 114 ALA A C 1
ATOM 841 O O . ALA A 1 114 ? -12.498 -4.932 1.142 1.00 96.06 114 ALA A O 1
ATOM 842 N N . GLU A 1 115 ? -12.417 -6.330 -0.592 1.00 95.94 115 GLU A N 1
ATOM 843 C CA . GLU A 1 115 ? -13.701 -6.996 -0.311 1.00 95.94 115 GLU A CA 1
ATOM 844 C C . GLU A 1 115 ? -13.645 -7.847 0.973 1.00 95.94 115 GLU A C 1
ATOM 846 O O . GLU A 1 115 ? -14.668 -8.111 1.593 1.00 95.94 115 GLU A O 1
ATOM 851 N N . SER A 1 116 ? -12.444 -8.281 1.377 1.00 94.19 116 SER A N 1
ATOM 852 C CA . SER A 1 116 ? -12.192 -9.034 2.618 1.00 94.19 116 SER A CA 1
ATOM 853 C C . SER A 1 116 ? -11.714 -8.155 3.781 1.00 94.19 116 SER A C 1
ATOM 855 O O . SER A 1 116 ? -11.427 -8.675 4.858 1.00 94.19 116 SER A O 1
ATOM 857 N N . LEU A 1 117 ? -11.621 -6.838 3.579 1.00 93.75 117 LEU A N 1
ATOM 858 C CA . LEU A 1 117 ? -11.260 -5.879 4.617 1.00 93.75 117 LEU A CA 1
ATOM 859 C C . LEU A 1 117 ? -12.531 -5.425 5.341 1.00 93.75 117 LEU A C 1
ATOM 861 O O . LEU A 1 117 ? -13.449 -4.903 4.715 1.00 93.75 117 LEU A O 1
ATOM 865 N N . GLN A 1 118 ? -12.582 -5.612 6.656 1.00 93.06 118 GLN A N 1
ATOM 866 C CA . GLN A 1 118 ? -13.637 -5.042 7.490 1.00 93.06 118 GLN A CA 1
ATOM 867 C C . GLN A 1 118 ? -13.280 -3.579 7.763 1.00 93.06 118 GLN A C 1
ATOM 869 O O . GLN A 1 118 ? -12.297 -3.320 8.456 1.00 93.06 118 GLN A O 1
ATOM 874 N N . THR A 1 119 ? -14.035 -2.634 7.200 1.00 94.25 119 THR A N 1
ATOM 875 C CA . THR A 1 119 ? -13.840 -1.202 7.463 1.00 94.25 119 THR A CA 1
ATOM 876 C C . THR A 1 119 ? -15.143 -0.462 7.687 1.00 94.25 119 THR A C 1
ATOM 878 O O . THR A 1 119 ? -16.146 -0.790 7.058 1.00 94.25 119 THR A O 1
ATOM 881 N N . LYS A 1 120 ? -15.120 0.544 8.566 1.00 95.94 120 LYS A N 1
ATOM 882 C CA . LYS A 1 120 ? -16.289 1.388 8.872 1.00 95.94 120 LYS A CA 1
ATOM 883 C C . LYS A 1 120 ? -16.376 2.589 7.948 1.00 95.94 120 LYS A C 1
ATOM 885 O O . LYS A 1 120 ? -17.461 3.038 7.598 1.00 95.94 120 LYS A O 1
ATOM 890 N N . MET A 1 121 ? -15.225 3.116 7.541 1.00 95.44 121 MET A N 1
ATOM 891 C CA . MET A 1 121 ? -15.128 4.240 6.619 1.00 95.44 121 MET A CA 1
ATOM 892 C C . MET A 1 121 ? -14.128 3.924 5.512 1.00 95.44 121 MET A C 1
ATOM 894 O O . MET A 1 121 ? -13.080 3.324 5.747 1.00 95.44 121 MET A O 1
ATOM 898 N N . ALA A 1 122 ? -14.449 4.330 4.289 1.00 96.19 122 ALA A N 1
ATOM 899 C CA . ALA A 1 122 ? -13.540 4.229 3.160 1.00 96.19 122 ALA A CA 1
ATOM 900 C C . ALA A 1 122 ? -13.599 5.515 2.334 1.00 96.19 122 ALA A C 1
ATOM 902 O O . ALA A 1 122 ? -14.653 5.876 1.811 1.00 96.19 122 ALA A O 1
ATOM 903 N N . GLU A 1 123 ? -12.460 6.187 2.202 1.00 96.38 123 GLU A N 1
ATOM 904 C CA . GLU A 1 123 ? -12.248 7.302 1.289 1.00 96.38 123 GLU A CA 1
ATOM 905 C C . GLU A 1 123 ? -11.351 6.827 0.145 1.00 96.38 123 GLU A C 1
ATOM 907 O O . GLU A 1 123 ? -10.220 6.393 0.359 1.00 96.38 123 GLU A O 1
ATOM 912 N N . LEU A 1 124 ? -11.870 6.872 -1.081 1.00 95.44 124 LEU A N 1
ATOM 913 C CA . LEU A 1 124 ? -11.186 6.359 -2.263 1.00 95.44 124 LEU A CA 1
ATOM 914 C C . LEU A 1 124 ? -11.106 7.459 -3.318 1.00 95.44 124 LEU A C 1
ATOM 916 O O . LEU A 1 124 ? -12.128 7.998 -3.744 1.00 95.44 124 LEU A O 1
ATOM 920 N N . SER A 1 125 ? -9.897 7.744 -3.786 1.00 95.62 125 SER A N 1
ATOM 921 C CA . SER A 1 125 ? -9.634 8.630 -4.914 1.00 95.62 125 SER A CA 1
ATOM 922 C C . SER A 1 125 ? -8.859 7.865 -5.978 1.00 95.62 125 SER A C 1
ATOM 924 O O . SER A 1 125 ? -7.725 7.441 -5.755 1.00 95.62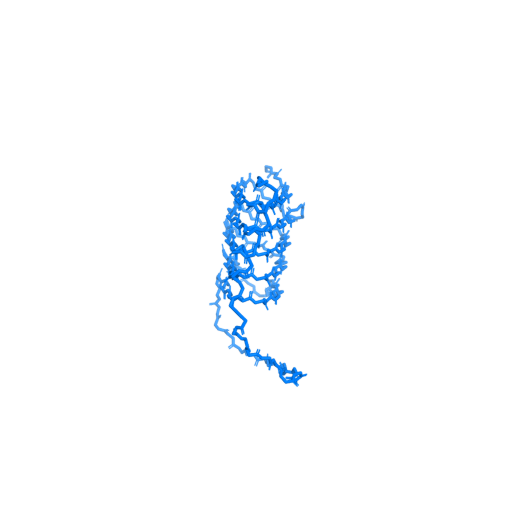 125 SER A O 1
ATOM 926 N N . VAL A 1 126 ? -9.479 7.672 -7.143 1.00 93.56 126 VAL A N 1
ATOM 927 C CA . VAL A 1 126 ? -8.870 6.973 -8.281 1.00 93.56 126 VAL A CA 1
ATOM 928 C C . VAL A 1 126 ? -8.783 7.927 -9.461 1.00 93.56 126 VAL A C 1
ATOM 930 O O . VAL A 1 126 ? -9.798 8.359 -10.004 1.00 93.56 126 VAL A O 1
ATOM 933 N N . THR A 1 127 ? -7.560 8.250 -9.870 1.00 93.88 127 THR A N 1
ATOM 934 C CA . THR A 1 127 ? -7.280 9.135 -11.004 1.00 93.88 127 THR A CA 1
ATOM 935 C C . THR A 1 127 ? -6.593 8.346 -12.114 1.00 93.88 127 THR A C 1
ATOM 937 O O . THR A 1 127 ? -5.413 8.022 -12.013 1.00 93.88 127 THR A O 1
ATOM 940 N N . GLY A 1 128 ? -7.309 8.045 -13.198 1.00 91.00 128 GLY A N 1
ATOM 941 C CA . GLY A 1 128 ? -6.774 7.299 -14.341 1.00 91.00 128 GLY A CA 1
ATOM 942 C C . GLY A 1 128 ? -7.671 6.136 -14.757 1.00 91.00 128 GLY A C 1
ATOM 943 O O . GLY A 1 128 ? -8.893 6.248 -14.721 1.00 91.00 128 GLY A O 1
ATOM 944 N N . ALA A 1 129 ? -7.059 5.031 -15.182 1.00 91.12 129 ALA A N 1
ATOM 945 C CA . ALA A 1 129 ? -7.752 3.814 -15.593 1.00 91.12 1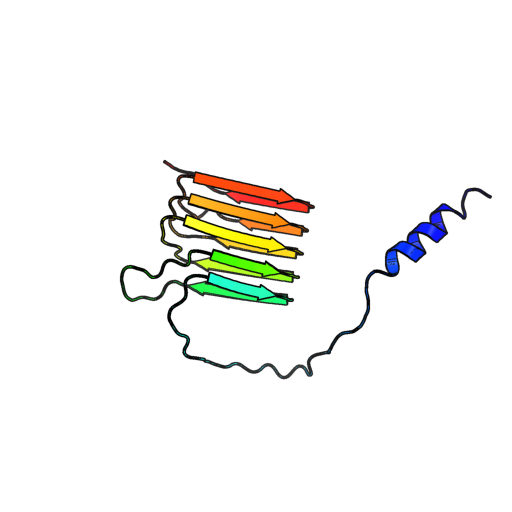29 ALA A CA 1
ATOM 946 C C . ALA A 1 129 ? -7.703 2.788 -14.454 1.00 91.12 129 ALA A C 1
ATOM 948 O O . ALA A 1 129 ? -6.805 1.949 -14.423 1.00 91.12 129 ALA A O 1
ATOM 949 N N . GLY A 1 130 ? -8.635 2.856 -13.504 1.00 87.50 130 GLY A N 1
ATOM 950 C CA . GLY A 1 130 ? -8.622 1.942 -12.366 1.00 87.50 130 GLY A CA 1
ATOM 951 C C . GLY A 1 130 ? -9.988 1.505 -11.857 1.00 87.50 130 GLY A C 1
ATOM 952 O O . GLY A 1 130 ? -11.005 2.122 -12.169 1.00 87.50 130 GLY A O 1
ATOM 953 N N . ASP A 1 131 ? -9.970 0.420 -11.088 1.00 94.31 131 ASP A N 1
ATOM 954 C CA . ASP A 1 131 ? -11.112 -0.184 -10.395 1.00 94.31 131 ASP A CA 1
ATOM 955 C C . ASP A 1 131 ? -10.784 -0.284 -8.894 1.00 94.31 131 ASP A C 1
ATOM 957 O O . ASP A 1 131 ? -9.638 -0.512 -8.499 1.00 94.31 131 ASP A O 1
ATOM 961 N N . ALA A 1 132 ? -11.787 -0.083 -8.048 1.00 95.38 132 ALA A N 1
ATOM 962 C CA . ALA A 1 132 ? -11.675 -0.240 -6.609 1.00 95.38 132 ALA A CA 1
ATOM 963 C C . ALA A 1 132 ? -12.939 -0.912 -6.069 1.00 95.38 132 ALA A C 1
ATOM 965 O O . ALA A 1 132 ? -14.036 -0.354 -6.135 1.00 95.38 132 ALA A O 1
ATOM 966 N N . ARG A 1 133 ? -12.772 -2.102 -5.487 1.00 96.06 133 ARG A N 1
ATOM 967 C CA . ARG A 1 133 ? -13.826 -2.842 -4.788 1.00 96.06 133 ARG A CA 1
ATOM 968 C C . ARG A 1 133 ? -13.494 -2.909 -3.309 1.00 96.06 133 ARG A C 1
ATOM 970 O O . ARG A 1 133 ? -12.485 -3.496 -2.924 1.00 96.06 133 ARG A O 1
ATOM 977 N N . VAL A 1 134 ? -14.347 -2.307 -2.490 1.00 95.31 134 VAL A N 1
ATOM 978 C CA . VAL A 1 134 ? -14.178 -2.204 -1.037 1.00 95.31 134 VAL A CA 1
ATOM 979 C C . VAL A 1 134 ? -15.493 -2.577 -0.366 1.00 95.31 134 VAL A C 1
ATOM 981 O O . VAL A 1 134 ? -16.555 -2.141 -0.811 1.00 95.31 134 VAL A O 1
ATOM 984 N N . ALA A 1 135 ? -15.422 -3.391 0.686 1.00 92.69 135 ALA A N 1
ATOM 985 C CA . ALA A 1 135 ? -16.556 -3.651 1.564 1.00 92.69 135 ALA A CA 1
ATOM 986 C C . ALA A 1 135 ? -16.537 -2.645 2.723 1.00 92.69 135 ALA A C 1
ATOM 988 O O . ALA A 1 135 ? -15.485 -2.408 3.306 1.00 92.69 135 ALA A O 1
ATOM 989 N N . VAL A 1 136 ? -17.688 -2.054 3.050 1.00 93.88 136 VAL A N 1
ATOM 990 C CA . VAL A 1 136 ? -17.844 -1.160 4.207 1.00 93.88 136 VAL A CA 1
ATOM 991 C C . VAL A 1 136 ? -18.966 -1.705 5.085 1.00 93.88 136 VAL A C 1
ATOM 993 O O . VAL A 1 136 ? -20.032 -2.058 4.574 1.00 93.88 136 VAL A O 1
ATOM 996 N N . SER A 1 137 ? -18.712 -1.807 6.385 1.00 87.06 137 SER A N 1
ATOM 997 C CA . SER A 1 137 ? -19.613 -2.367 7.394 1.00 87.06 137 SER A CA 1
ATOM 998 C C . SER A 1 137 ? -19.537 -1.552 8.687 1.00 87.06 137 SER A C 1
ATOM 1000 O O . SER A 1 137 ? -18.433 -1.219 9.113 1.00 87.06 137 SER A O 1
ATOM 1002 N N . ASP A 1 138 ? -20.690 -1.281 9.304 1.00 73.12 138 ASP A N 1
ATOM 1003 C CA . ASP A 1 138 ? -20.816 -0.530 10.570 1.00 73.12 138 ASP A CA 1
ATOM 1004 C C . ASP A 1 138 ? -20.241 -1.266 11.797 1.00 73.12 138 ASP A C 1
ATOM 1006 O O . ASP A 1 138 ? -20.489 -2.490 11.935 1.00 73.12 138 ASP A O 1
#

Sequence (138 aa):
MKKHIFAVGLLFALAGCDIGGIRGNGHLITEQRKVDPFINIETGGAFRVEWHSGAQLTSNALEGASFSGASRLNAHQLSGTKFYLETTGASNVVLDGAVDELVANMTGASDLRAESLQTKMAELSVTGAGDARVAVSD

Foldseek 3Di:
DVPVVVVVVVVVVVPPDPPDDDDDPPDDDDDDDDDDQDQEAEDEEEEEDEADFDPDDDDSANAEYEYEEAYEYEHPAHDEAHYEYHYAYAYEYEDAHEYAEYEYHYEEHYEAHACRYEYQYYHYHYHYRYDHDHDHDD

Radius of gyration: 19.32 Å; chains: 1; bounding box: 43×31×69 Å

pLDDT: mean 84.77, std 15.88, range [44.22, 97.62]